Protein AF-A0A2L2Z793-F1 (afdb_monomer_lite)

Secondary structure (DSSP, 8-state):
---TTT--------SS---S---------GGGGGGTSHHHHHHHHHHH-TT--S------------------------

Sequence (78 aa):
ESSAGGSFIVWPDLGVPMGRGTIFVLHLKDDQSEFVEVRRVKDVIKKQSQFIGYPIKLVDEKEREKEVSASSTLGLSS

Organism: Parasteatoda tepidariorum (NCBI:txid114398)

Radius of gyration: 22.86 Å; chains: 1; bounding box: 76×40×38 Å

InterPro domains:
  IPR001404 Heat shock protein Hsp90 family [PF00183] (34-70)
  IPR001404 Heat shock protein Hsp90 family [PTHR11528] (1-70)
  IPR020575 Heat shock protein Hsp90, N-terminal [PR00775] (20-37)
  IPR020575 Heat shock protein Hsp90, N-terminal [PR00775] (38-56)
  IPR036890 Histidine kinase/HSP90-like ATPase superfamily [G3DSA:3.30.565.10] (1-71)
  IPR036890 Histidine kinase/HSP90-like ATPase superfamily [SSF55874] (3-64)

Foldseek 3Di:
DDDPPPDDDDDDDPDDDDDDDDDDDDDDDPVVCVCVDPVSVVVVCCVVCVPPPDDDDDDDDDDDPPPPPPPDDPPDDD

pLDDT: mean 77.47, std 14.39, range [47.25, 92.12]

Structure (mmCIF, N/CA/C/O backbone):
data_AF-A0A2L2Z793-F1
#
_entry.id   AF-A0A2L2Z793-F1
#
loop_
_atom_site.group_PDB
_atom_site.id
_atom_site.type_symbol
_atom_site.label_atom_id
_atom_site.label_alt_id
_atom_site.label_comp_id
_atom_site.label_asym_id
_atom_site.label_entity_id
_atom_site.label_seq_id
_atom_site.pdbx_PDB_ins_code
_atom_site.Cartn_x
_atom_site.Cartn_y
_atom_site.Cartn_z
_atom_site.occupancy
_atom_site.B_iso_or_equiv
_atom_site.auth_seq_id
_atom_site.auth_comp_id
_atom_site.auth_asym_id
_atom_site.auth_atom_id
_atom_site.pdbx_PDB_model_num
ATOM 1 N N . GLU A 1 1 ? 7.119 -11.046 -13.973 1.00 50.38 1 GLU A N 1
ATOM 2 C CA . GLU A 1 1 ? 7.448 -11.299 -12.558 1.00 50.38 1 GLU A CA 1
ATOM 3 C C . GLU A 1 1 ? 8.874 -10.819 -12.313 1.00 50.38 1 GLU A C 1
ATOM 5 O O . GLU A 1 1 ? 9.745 -11.143 -13.110 1.00 50.38 1 GLU A O 1
ATOM 10 N N . SER A 1 2 ? 9.083 -9.941 -11.332 1.00 53.31 2 SER A N 1
ATOM 11 C CA . SER A 1 2 ? 10.376 -9.296 -11.057 1.00 53.31 2 SER A CA 1
ATOM 12 C C . SER A 1 2 ? 10.922 -9.844 -9.743 1.00 53.31 2 SER A C 1
ATOM 14 O O . SER A 1 2 ? 10.501 -9.413 -8.673 1.00 53.31 2 SER A O 1
ATOM 16 N N . SER A 1 3 ? 11.858 -10.787 -9.811 1.00 58.94 3 SER A N 1
ATOM 17 C CA . SER A 1 3 ? 12.606 -11.247 -8.637 1.00 58.94 3 SER A CA 1
ATOM 18 C C . SER A 1 3 ? 13.593 -10.158 -8.214 1.00 58.94 3 SER A C 1
ATOM 20 O O . SER A 1 3 ? 14.177 -9.495 -9.066 1.00 58.94 3 SER A O 1
ATOM 22 N N . ALA A 1 4 ? 13.768 -9.951 -6.907 1.00 58.78 4 ALA A N 1
ATOM 23 C CA . ALA A 1 4 ? 14.448 -8.820 -6.255 1.00 58.78 4 ALA A CA 1
ATOM 24 C C . ALA A 1 4 ? 15.965 -8.626 -6.552 1.00 58.78 4 ALA A C 1
ATOM 26 O O . ALA A 1 4 ? 16.700 -8.120 -5.711 1.00 58.78 4 ALA A O 1
ATOM 27 N N . GLY A 1 5 ? 16.447 -9.012 -7.737 1.00 65.94 5 GLY A N 1
ATOM 28 C CA . GLY A 1 5 ? 17.804 -8.810 -8.256 1.00 65.94 5 GLY A CA 1
ATOM 29 C C . GLY A 1 5 ? 17.968 -7.581 -9.164 1.00 65.94 5 GLY A C 1
ATOM 30 O O . GLY A 1 5 ? 18.947 -7.503 -9.896 1.00 65.94 5 GLY A O 1
ATOM 31 N N . GLY A 1 6 ? 17.020 -6.635 -9.153 1.00 71.31 6 GLY A N 1
ATOM 32 C CA . GLY A 1 6 ? 17.138 -5.358 -9.877 1.00 71.31 6 GLY A CA 1
ATOM 33 C C . GLY A 1 6 ? 16.686 -5.370 -11.343 1.00 71.31 6 GLY A C 1
ATOM 34 O O . GLY A 1 6 ? 16.959 -4.416 -12.064 1.00 71.31 6 GLY A O 1
ATOM 35 N N . SER A 1 7 ? 15.989 -6.416 -11.794 1.00 76.38 7 SER A N 1
ATOM 36 C CA . SER A 1 7 ? 15.436 -6.504 -13.154 1.00 76.38 7 SER A CA 1
ATOM 37 C C . SER A 1 7 ? 13.913 -6.456 -13.121 1.00 76.38 7 SER A C 1
ATOM 39 O O . SER A 1 7 ? 13.288 -7.364 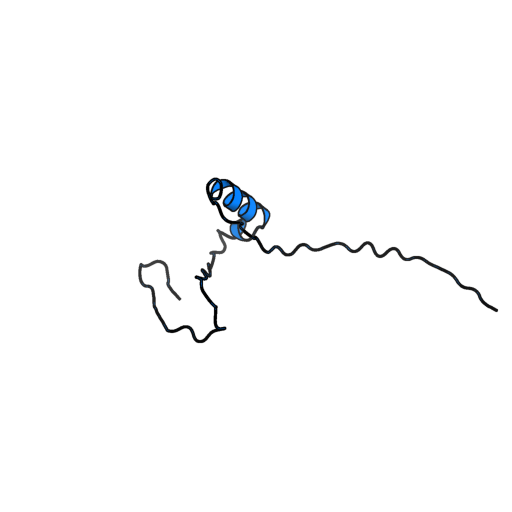-12.585 1.00 76.38 7 SER A O 1
ATOM 41 N N . PHE A 1 8 ? 13.321 -5.425 -13.720 1.00 81.12 8 PHE A N 1
ATOM 42 C CA . PHE A 1 8 ? 11.879 -5.316 -13.931 1.00 81.12 8 PHE A CA 1
ATOM 43 C C . PHE A 1 8 ? 11.566 -5.381 -15.420 1.00 81.12 8 PHE A C 1
ATOM 45 O O . PHE A 1 8 ? 12.445 -5.202 -16.264 1.00 81.12 8 PHE A O 1
ATOM 52 N N . ILE A 1 9 ? 10.301 -5.633 -15.744 1.00 84.50 9 ILE A N 1
ATOM 53 C CA . ILE A 1 9 ? 9.875 -5.728 -17.129 1.00 84.50 9 ILE A CA 1
ATOM 54 C C . ILE A 1 9 ? 8.599 -4.923 -17.339 1.00 84.50 9 ILE A C 1
ATOM 56 O O . ILE A 1 9 ? 7.706 -4.933 -16.492 1.00 84.50 9 ILE A O 1
ATOM 60 N N . VAL A 1 10 ? 8.562 -4.188 -18.448 1.00 87.12 10 VAL A N 1
ATOM 61 C CA . VAL A 1 10 ? 7.494 -3.251 -18.797 1.00 87.12 10 VAL A CA 1
ATOM 62 C C . VAL A 1 10 ? 6.804 -3.754 -20.052 1.00 87.12 10 VAL A C 1
ATOM 64 O O . VAL A 1 10 ? 7.460 -4.065 -21.045 1.00 87.12 10 VAL A O 1
ATOM 67 N N . TRP A 1 11 ? 5.479 -3.800 -20.011 1.00 86.88 11 TRP A N 1
ATOM 68 C CA . TRP A 1 11 ? 4.649 -4.243 -21.124 1.00 86.88 11 TRP A CA 1
ATOM 69 C C . TRP A 1 11 ? 3.354 -3.435 -21.159 1.00 86.88 11 TRP A C 1
ATOM 71 O O . TRP A 1 11 ? 2.901 -2.984 -20.104 1.00 86.88 11 TRP A O 1
ATOM 81 N N . PRO A 1 12 ? 2.741 -3.270 -22.344 1.00 84.94 12 PRO A N 1
ATOM 82 C CA . PRO A 1 12 ? 1.390 -2.742 -22.450 1.00 84.94 12 PRO A CA 1
ATOM 83 C C . PRO A 1 12 ? 0.423 -3.627 -21.662 1.00 84.94 12 PRO A C 1
ATOM 85 O O . PRO A 1 12 ? 0.383 -4.841 -21.866 1.00 84.94 12 PRO A O 1
ATOM 88 N N . ASP A 1 13 ? -0.347 -3.015 -20.768 1.00 80.88 13 ASP A N 1
ATOM 89 C CA . ASP A 1 13 ? -1.411 -3.712 -20.056 1.00 80.88 13 ASP A CA 1
ATOM 90 C C . ASP A 1 13 ? -2.594 -3.954 -21.006 1.00 80.88 13 ASP A C 1
ATOM 92 O O . ASP A 1 13 ? -3.059 -3.036 -21.682 1.00 80.88 13 ASP A O 1
ATOM 96 N N . LEU A 1 14 ? -3.057 -5.204 -21.079 1.00 79.31 14 LEU A N 1
ATOM 97 C CA . LEU A 1 14 ? -4.235 -5.618 -21.857 1.00 79.31 14 LEU A CA 1
ATOM 98 C C . LEU A 1 14 ? -5.471 -5.807 -20.958 1.00 79.31 14 LEU A C 1
ATOM 100 O O . LEU A 1 14 ? -6.453 -6.424 -21.372 1.00 79.31 14 LEU A O 1
ATOM 104 N N . GLY A 1 15 ? -5.389 -5.353 -19.706 1.00 72.81 15 GLY A N 1
ATOM 105 C CA . GLY A 1 15 ? -6.406 -5.538 -18.688 1.00 72.81 15 GLY A CA 1
ATOM 106 C C . GLY A 1 15 ? -7.584 -4.577 -18.820 1.00 72.81 15 GLY A C 1
ATOM 107 O 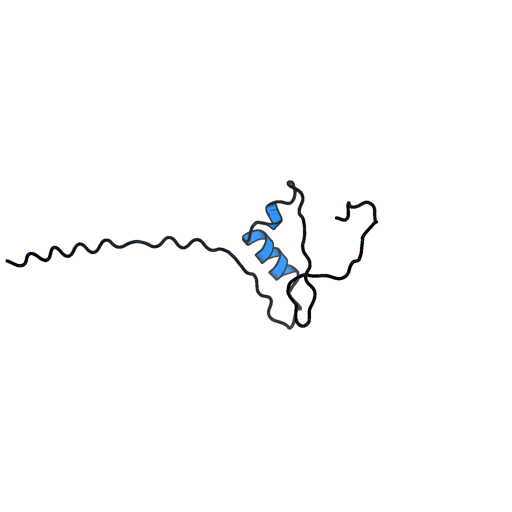O . GLY A 1 15 ? -7.807 -3.919 -19.838 1.00 72.81 15 GLY A O 1
ATOM 108 N N . VAL A 1 16 ? -8.386 -4.518 -17.756 1.00 73.50 16 VAL A N 1
ATOM 109 C CA . VAL A 1 16 ? -9.545 -3.624 -17.678 1.00 73.50 16 VAL A CA 1
ATOM 110 C C . VAL A 1 16 ? -9.063 -2.177 -17.821 1.00 73.50 16 VAL A C 1
ATOM 112 O O . VAL A 1 16 ? -8.153 -1.789 -17.087 1.00 73.50 16 VAL A O 1
ATOM 115 N N . PRO A 1 17 ? -9.674 -1.357 -18.700 1.00 78.06 17 PRO A N 1
ATOM 116 C CA . PRO A 1 17 ? -9.291 0.037 -18.852 1.00 78.06 17 PRO A CA 1
ATOM 117 C C . PRO A 1 17 ? -9.490 0.767 -17.527 1.00 78.06 17 PRO A C 1
ATOM 119 O O . PRO A 1 17 ? -10.597 1.122 -17.117 1.00 78.06 17 PRO A O 1
ATOM 122 N N . MET A 1 18 ? -8.379 0.985 -16.843 1.00 77.88 18 MET A N 1
ATOM 123 C CA . MET A 1 18 ? -8.298 1.907 -15.736 1.00 77.88 18 MET A CA 1
ATOM 124 C C . MET A 1 18 ? -8.404 3.318 -16.297 1.00 77.88 18 MET A C 1
ATOM 126 O O . MET A 1 18 ? -7.725 3.634 -17.265 1.00 77.88 18 MET A O 1
ATOM 130 N N . GLY A 1 19 ? -9.251 4.165 -15.711 1.00 81.31 19 GLY A N 1
ATOM 131 C CA . GLY A 1 19 ? -9.382 5.559 -16.139 1.00 81.31 19 GLY A CA 1
ATOM 132 C C . GLY A 1 19 ? -8.067 6.338 -15.990 1.00 81.31 19 GLY A C 1
ATOM 133 O O . GLY A 1 19 ? -7.197 6.310 -16.849 1.00 81.31 19 GLY A O 1
ATOM 134 N N . ARG A 1 20 ? -7.907 7.084 -14.895 1.00 86.69 20 ARG A N 1
ATOM 135 C CA . ARG A 1 20 ? -6.632 7.736 -14.549 1.00 86.69 20 ARG A CA 1
ATOM 136 C C . ARG A 1 20 ? -6.191 7.266 -13.174 1.00 86.69 20 ARG A C 1
ATOM 138 O O . ARG A 1 20 ? -6.971 7.349 -12.229 1.00 86.69 20 ARG A O 1
ATOM 145 N N . GLY A 1 21 ? -4.952 6.802 -13.068 1.00 85.62 21 GLY A N 1
ATOM 146 C CA . GLY A 1 21 ? -4.361 6.356 -11.812 1.00 85.62 21 GLY A CA 1
ATOM 147 C C . GLY A 1 21 ? -3.243 5.345 -12.029 1.00 85.62 21 GLY A C 1
ATOM 148 O O . GLY A 1 21 ? -2.873 5.046 -13.161 1.00 85.62 21 GLY A O 1
ATOM 149 N N . THR A 1 22 ? -2.743 4.813 -10.921 1.00 87.50 22 THR A N 1
ATOM 150 C CA . THR A 1 22 ? -1.714 3.773 -10.886 1.00 87.50 22 THR A CA 1
ATOM 151 C C . THR A 1 22 ? -2.169 2.699 -9.908 1.00 87.50 22 THR A C 1
ATOM 153 O O . THR A 1 22 ? -2.609 3.030 -8.806 1.00 87.50 22 THR A O 1
ATOM 156 N N . ILE A 1 23 ? -2.056 1.426 -10.288 1.00 86.69 23 ILE A N 1
ATOM 157 C CA . ILE A 1 23 ? -2.218 0.298 -9.365 1.00 86.69 23 ILE A CA 1
ATOM 158 C C . ILE A 1 23 ? -0.848 -0.267 -9.031 1.00 86.69 23 ILE A C 1
ATOM 160 O O . ILE A 1 23 ? -0.024 -0.494 -9.914 1.00 86.69 23 ILE A O 1
ATOM 164 N N . PHE A 1 24 ? -0.650 -0.555 -7.749 1.00 87.12 24 PHE A N 1
ATOM 165 C CA . PHE A 1 24 ? 0.446 -1.380 -7.269 1.00 87.12 24 PHE A CA 1
ATOM 166 C C . PHE A 1 24 ? -0.126 -2.715 -6.796 1.00 87.12 24 PHE A C 1
ATOM 168 O O . PHE A 1 24 ? -0.968 -2.740 -5.900 1.00 87.12 24 PHE A O 1
ATOM 175 N N . VAL A 1 25 ? 0.333 -3.815 -7.392 1.00 87.69 25 VAL A N 1
ATOM 176 C CA . VAL A 1 25 ? 0.045 -5.175 -6.919 1.00 87.69 25 VAL A CA 1
ATOM 177 C C . VAL A 1 25 ? 1.282 -5.672 -6.181 1.00 87.69 25 VAL A C 1
ATOM 179 O O . VAL A 1 25 ? 2.355 -5.795 -6.772 1.00 87.69 25 VAL A O 1
ATOM 182 N N . LEU A 1 26 ? 1.146 -5.902 -4.877 1.00 86.75 26 LEU A N 1
ATOM 183 C CA . LEU A 1 26 ? 2.238 -6.352 -4.017 1.00 86.75 26 LEU A CA 1
ATOM 184 C C . LEU A 1 26 ? 2.109 -7.857 -3.779 1.00 86.75 26 LEU A C 1
ATOM 186 O O . LEU A 1 26 ? 1.145 -8.308 -3.168 1.00 86.75 26 LEU A O 1
ATOM 190 N N . HIS A 1 27 ? 3.098 -8.622 -4.236 1.00 86.88 27 HIS A N 1
ATOM 191 C CA . HIS A 1 27 ? 3.233 -10.037 -3.901 1.00 86.88 27 HIS A CA 1
ATOM 192 C C . HIS A 1 27 ? 4.104 -10.158 -2.651 1.00 86.88 27 HIS A C 1
ATOM 194 O O . HIS A 1 27 ? 5.302 -9.867 -2.687 1.00 86.88 27 HIS A O 1
ATOM 200 N N . LEU A 1 28 ? 3.481 -10.522 -1.533 1.00 87.25 28 LEU A N 1
ATOM 201 C CA . LEU A 1 28 ? 4.154 -10.664 -0.247 1.00 87.25 28 LEU A CA 1
ATOM 202 C C . LEU A 1 28 ? 4.776 -12.057 -0.119 1.00 87.25 28 LEU A C 1
ATOM 204 O O . LEU A 1 28 ? 4.259 -13.031 -0.660 1.00 87.25 28 LEU A O 1
ATOM 208 N N . LYS A 1 29 ? 5.889 -12.136 0.610 1.00 87.31 29 LYS A N 1
ATOM 209 C CA . LYS A 1 29 ? 6.470 -13.410 1.045 1.00 87.31 29 LYS A CA 1
ATOM 210 C C . LYS A 1 29 ? 5.682 -13.967 2.233 1.00 87.31 29 LYS A C 1
ATOM 212 O O . LYS A 1 29 ? 5.048 -13.198 2.955 1.00 87.31 29 LYS A O 1
ATOM 217 N N . ASP A 1 30 ? 5.787 -15.270 2.481 1.00 87.06 30 ASP A N 1
ATOM 218 C CA . ASP A 1 30 ? 5.072 -15.945 3.576 1.00 87.06 30 ASP A CA 1
ATOM 219 C C . ASP A 1 30 ? 5.401 -15.369 4.967 1.00 87.06 30 ASP A C 1
ATOM 221 O O . ASP A 1 30 ? 4.523 -15.236 5.824 1.00 87.06 30 ASP A O 1
ATOM 225 N N . ASP A 1 31 ? 6.651 -14.943 5.178 1.00 89.31 31 ASP A N 1
ATOM 226 C CA . ASP A 1 31 ? 7.110 -14.309 6.420 1.00 89.31 31 ASP A CA 1
ATOM 227 C C . ASP A 1 31 ? 6.564 -12.882 6.622 1.00 89.31 31 ASP A C 1
ATOM 229 O O . ASP A 1 31 ? 6.686 -12.325 7.709 1.00 89.31 31 ASP A O 1
ATOM 233 N N . GLN A 1 32 ? 5.935 -12.296 5.598 1.00 87.31 32 GLN A N 1
ATOM 234 C CA . GLN A 1 32 ? 5.334 -10.956 5.615 1.00 87.31 32 GLN A CA 1
ATOM 235 C C . GLN A 1 32 ? 3.794 -11.002 5.645 1.00 87.31 32 GLN A C 1
ATOM 237 O O . GLN A 1 32 ? 3.126 -10.009 5.348 1.00 87.31 32 GLN A O 1
ATOM 242 N N . SER A 1 33 ? 3.216 -12.145 6.022 1.00 85.00 33 SER A N 1
ATOM 243 C CA . SER A 1 33 ? 1.765 -12.353 6.146 1.00 85.00 33 SER A CA 1
ATOM 244 C C . SER A 1 33 ? 1.078 -11.388 7.122 1.00 85.00 33 SER A C 1
ATOM 246 O O . SER A 1 33 ? -0.104 -11.097 6.952 1.00 85.00 33 SER A O 1
ATOM 248 N N . GLU A 1 34 ? 1.808 -10.787 8.071 1.00 85.00 34 GLU A N 1
ATOM 249 C CA . GLU A 1 34 ? 1.267 -9.751 8.966 1.00 85.00 34 GLU A CA 1
ATOM 250 C C . GLU A 1 34 ? 0.679 -8.544 8.216 1.00 85.00 34 GLU A C 1
ATOM 252 O O . GLU A 1 34 ? -0.183 -7.851 8.748 1.00 85.00 34 GLU A O 1
ATOM 257 N N . PHE A 1 35 ? 1.130 -8.271 6.987 1.00 85.19 35 PHE A N 1
ATOM 258 C CA . PHE A 1 35 ? 0.629 -7.159 6.175 1.00 85.19 35 PHE A CA 1
ATOM 259 C C . PHE A 1 35 ? -0.671 -7.483 5.437 1.00 85.19 35 PHE A C 1
ATOM 261 O O . PHE A 1 35 ? -1.280 -6.577 4.869 1.00 85.19 35 PHE A O 1
ATOM 268 N N . VAL A 1 36 ? -1.113 -8.740 5.466 1.00 86.12 36 VAL A N 1
ATOM 269 C CA . VAL A 1 36 ? -2.453 -9.137 5.016 1.00 86.12 36 VAL A CA 1
ATOM 270 C C . VAL A 1 36 ? -3.486 -8.830 6.106 1.00 86.12 36 VAL A C 1
ATOM 272 O O . VAL A 1 36 ? -4.639 -8.526 5.806 1.00 86.12 36 VAL A O 1
ATOM 275 N N . GLU A 1 37 ? -3.064 -8.805 7.376 1.00 87.75 37 GLU A N 1
ATOM 276 C CA . GLU A 1 37 ? -3.942 -8.499 8.499 1.00 87.75 37 GLU A CA 1
ATOM 277 C C . GLU A 1 37 ? -4.434 -7.050 8.446 1.00 87.75 37 GLU A C 1
ATOM 279 O O . GLU A 1 37 ? -3.699 -6.072 8.619 1.00 87.75 37 GLU A O 1
ATOM 284 N N . VAL A 1 38 ? -5.746 -6.910 8.319 1.00 87.69 38 VAL A N 1
ATOM 285 C CA . VAL A 1 38 ? -6.477 -5.640 8.266 1.00 87.69 38 VAL A CA 1
ATOM 286 C C . VAL A 1 38 ? -6.069 -4.676 9.382 1.00 87.69 38 VAL A C 1
ATOM 288 O O . VAL A 1 38 ? -5.938 -3.466 9.169 1.00 87.69 38 VAL A O 1
ATOM 291 N N . ARG A 1 39 ? 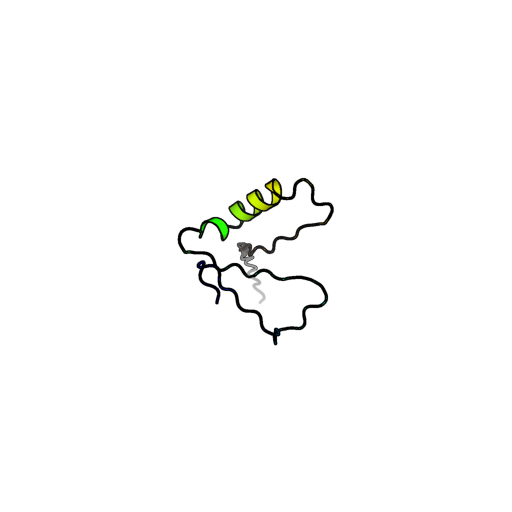-5.880 -5.196 10.599 1.00 89.56 39 ARG A N 1
ATOM 292 C CA . ARG A 1 39 ? -5.483 -4.394 11.761 1.00 89.56 39 ARG A CA 1
ATOM 293 C C . ARG A 1 39 ? -4.114 -3.746 11.539 1.00 89.56 39 ARG A C 1
ATOM 295 O O . ARG A 1 39 ? -3.963 -2.552 11.795 1.00 89.56 39 ARG A O 1
ATOM 302 N N . ARG A 1 40 ? -3.152 -4.506 11.012 1.00 91.06 40 ARG A N 1
ATOM 303 C CA . ARG A 1 40 ? -1.798 -4.030 10.722 1.00 91.06 40 ARG A CA 1
ATOM 304 C C . ARG A 1 40 ? -1.811 -2.969 9.630 1.00 91.06 40 ARG A C 1
ATOM 306 O O . ARG A 1 40 ? -1.208 -1.909 9.806 1.00 91.06 40 ARG A O 1
ATOM 313 N N . VAL A 1 41 ? -2.558 -3.210 8.553 1.00 90.50 41 VAL A N 1
ATOM 314 C CA . VAL A 1 41 ? -2.712 -2.260 7.441 1.00 90.50 41 VAL A CA 1
ATOM 315 C C . VAL A 1 41 ? -3.322 -0.940 7.923 1.00 90.50 41 VAL A C 1
ATOM 317 O O . VAL A 1 41 ? -2.818 0.131 7.583 1.00 90.50 41 VAL A O 1
ATOM 320 N N . LYS A 1 42 ? -4.346 -0.986 8.787 1.00 90.56 42 LYS A N 1
ATOM 321 C CA . LYS A 1 42 ? -4.959 0.219 9.380 1.00 90.56 42 LYS A CA 1
ATOM 322 C C . LYS A 1 42 ? -3.961 1.044 10.194 1.00 90.56 42 LYS A C 1
ATOM 324 O O . LYS A 1 42 ? -3.958 2.270 10.073 1.00 90.56 42 LYS A O 1
ATOM 329 N N . ASP A 1 43 ? -3.116 0.401 10.997 1.00 92.12 43 ASP A N 1
ATOM 330 C CA . ASP A 1 43 ? -2.091 1.099 11.782 1.00 92.12 43 ASP A CA 1
ATOM 331 C C . ASP A 1 43 ? -1.011 1.726 10.891 1.00 92.12 43 ASP A C 1
ATOM 333 O O . ASP A 1 43 ? -0.567 2.846 11.155 1.00 92.12 43 ASP A O 1
ATOM 337 N N . VAL A 1 44 ? -0.609 1.038 9.818 1.00 91.62 44 VAL A N 1
ATOM 338 C CA . VAL A 1 44 ? 0.356 1.564 8.840 1.00 91.62 44 VAL A CA 1
ATOM 339 C C . VAL A 1 44 ? -0.219 2.772 8.105 1.00 91.62 44 VAL A C 1
ATOM 341 O O . VAL A 1 44 ? 0.450 3.806 8.054 1.00 91.62 44 VAL A O 1
ATOM 344 N N . ILE A 1 45 ? -1.458 2.681 7.605 1.00 90.69 45 ILE A N 1
ATOM 345 C CA . ILE A 1 45 ? -2.130 3.797 6.925 1.00 90.69 45 ILE A CA 1
ATOM 346 C C . ILE A 1 45 ? -2.156 5.010 7.848 1.00 90.69 45 ILE A C 1
ATOM 348 O O . ILE A 1 45 ? -1.616 6.042 7.477 1.00 90.69 45 ILE A O 1
ATOM 352 N N . LYS A 1 46 ? -2.664 4.874 9.080 1.00 90.19 46 LYS A N 1
ATOM 353 C CA . LYS A 1 46 ? -2.753 5.994 10.035 1.00 90.19 46 LYS A CA 1
ATOM 354 C C . LYS A 1 46 ? -1.408 6.674 10.299 1.00 90.19 46 LYS A C 1
ATOM 356 O O . LYS A 1 46 ? -1.357 7.897 10.382 1.00 90.19 46 LYS A O 1
ATOM 361 N N . LYS A 1 47 ? -0.330 5.894 10.443 1.00 91.88 47 LYS A N 1
ATOM 362 C CA . LYS A 1 47 ? 1.017 6.427 10.704 1.00 91.88 47 LYS A CA 1
ATOM 363 C C . LYS A 1 47 ? 1.592 7.165 9.496 1.00 91.88 47 LYS A C 1
ATOM 365 O O . LYS A 1 47 ? 2.169 8.233 9.660 1.00 91.88 47 LYS A O 1
ATOM 370 N N . GLN A 1 48 ? 1.440 6.601 8.299 1.00 89.31 48 GLN A N 1
ATOM 371 C CA . GLN A 1 48 ? 2.038 7.150 7.078 1.00 89.31 48 GLN A CA 1
ATOM 372 C C . GLN A 1 48 ? 1.186 8.254 6.443 1.00 89.31 48 GLN A C 1
ATOM 374 O O . GLN A 1 48 ? 1.702 9.097 5.714 1.00 89.31 48 GLN A O 1
ATOM 379 N N . SER A 1 49 ? -0.115 8.285 6.731 1.00 88.81 49 SER A N 1
ATOM 380 C CA . SER A 1 49 ? -1.051 9.202 6.089 1.00 88.81 49 SER A CA 1
ATOM 381 C C . SER A 1 49 ? -1.333 10.490 6.858 1.00 88.81 49 SER A C 1
ATOM 383 O O . SER A 1 49 ? -2.222 11.237 6.457 1.00 88.81 49 SER A O 1
ATOM 385 N N . GLN A 1 50 ? -0.624 10.764 7.956 1.00 85.19 50 GLN A N 1
ATOM 386 C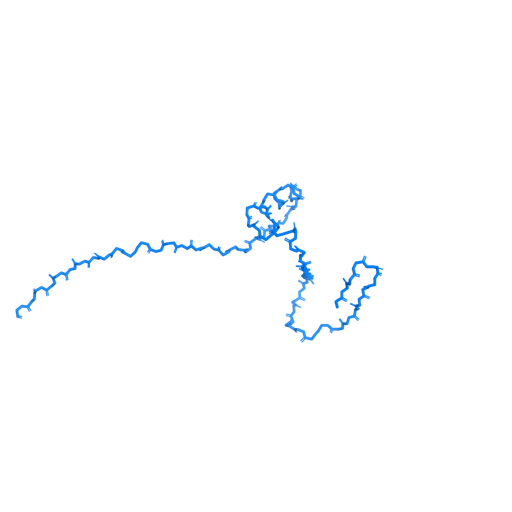 CA . GLN A 1 50 ? -0.897 11.904 8.848 1.00 85.19 50 GLN A CA 1
ATOM 387 C C . GLN A 1 50 ? -0.908 13.283 8.154 1.00 85.19 50 GLN A C 1
ATOM 389 O O . GLN A 1 50 ? -1.521 14.212 8.667 1.00 85.19 50 GLN A O 1
ATOM 394 N N . PHE A 1 51 ? -0.287 13.411 6.976 1.00 87.75 51 PHE A N 1
ATOM 395 C CA . PHE A 1 51 ? -0.228 14.657 6.199 1.00 87.75 51 PHE A CA 1
ATOM 396 C C . PHE A 1 51 ? -0.878 14.553 4.809 1.00 87.75 51 PHE A C 1
ATOM 398 O O . PHE A 1 51 ? -0.621 15.384 3.938 1.00 87.75 51 PHE A O 1
ATOM 405 N N . ILE A 1 52 ? -1.711 13.537 4.566 1.00 89.69 52 ILE A N 1
ATOM 406 C CA . ILE A 1 52 ? -2.360 13.346 3.264 1.00 89.69 52 ILE A CA 1
ATOM 407 C C . ILE A 1 52 ? -3.691 14.106 3.231 1.00 89.69 52 ILE A C 1
ATOM 409 O O . ILE A 1 52 ? -4.624 13.779 3.957 1.00 89.69 52 ILE A O 1
ATOM 413 N N . GLY A 1 53 ? -3.790 15.109 2.353 1.00 90.81 53 GLY A N 1
ATOM 414 C CA . GLY A 1 53 ? -4.978 15.964 2.194 1.00 90.81 53 GLY A CA 1
ATOM 415 C C . GLY A 1 53 ? -6.148 15.342 1.417 1.00 90.81 53 GLY A C 1
ATOM 416 O O . GLY A 1 53 ? -7.118 16.035 1.124 1.00 90.81 53 GLY A O 1
ATOM 417 N N . TYR A 1 54 ? -6.066 14.057 1.065 1.00 90.75 54 TYR A N 1
ATOM 418 C CA . TYR A 1 54 ? -7.086 13.329 0.306 1.00 90.75 54 TYR A CA 1
ATOM 419 C C . TYR A 1 54 ? -7.593 12.113 1.093 1.00 90.75 54 TYR A C 1
ATOM 421 O O . TYR A 1 54 ? -6.828 11.505 1.844 1.00 90.75 54 TYR A O 1
ATOM 429 N N . PRO A 1 55 ? -8.866 11.715 0.920 1.00 89.25 55 PRO A N 1
ATOM 430 C CA . PRO A 1 55 ? -9.428 10.578 1.636 1.00 89.25 55 PRO A CA 1
ATOM 431 C C . PRO A 1 55 ? -8.791 9.259 1.182 1.00 89.25 55 PRO A C 1
ATOM 433 O O . PRO A 1 55 ? -8.810 8.923 -0.002 1.00 89.25 55 PRO A O 1
ATOM 436 N N . ILE A 1 56 ? -8.293 8.478 2.141 1.00 90.31 56 ILE A N 1
ATOM 437 C CA . ILE A 1 56 ? -7.766 7.129 1.905 1.00 90.31 56 ILE A CA 1
ATOM 438 C C . ILE A 1 56 ? -8.852 6.114 2.245 1.00 90.31 56 ILE A C 1
ATOM 440 O O . ILE A 1 56 ? -9.400 6.119 3.348 1.00 90.31 56 ILE A O 1
ATOM 444 N N . LYS A 1 57 ? -9.164 5.235 1.291 1.00 88.81 57 LYS A N 1
ATOM 445 C CA . LYS A 1 57 ? -10.133 4.151 1.468 1.00 88.81 57 LYS A CA 1
ATOM 446 C C . LYS A 1 57 ? -9.388 2.830 1.615 1.00 88.81 57 LYS A C 1
ATOM 448 O O . LYS A 1 57 ? -8.511 2.533 0.813 1.00 88.81 57 LYS A O 1
ATOM 453 N N . LEU A 1 58 ? -9.775 2.044 2.614 1.00 88.94 58 LEU A N 1
ATOM 454 C CA . LEU A 1 58 ? -9.353 0.657 2.776 1.00 88.94 58 LEU A CA 1
ATOM 455 C C . LEU A 1 58 ? -10.581 -0.232 2.576 1.00 88.94 58 LEU A C 1
ATOM 457 O O . LEU A 1 58 ? -11.580 -0.051 3.273 1.00 88.94 58 LEU A O 1
ATOM 461 N N . VAL A 1 59 ? -10.510 -1.149 1.613 1.00 86.19 59 VAL A N 1
ATOM 462 C CA . VAL A 1 59 ? -11.516 -2.203 1.432 1.00 86.19 59 VAL A CA 1
ATOM 463 C C . VAL A 1 59 ? -11.155 -3.347 2.371 1.00 86.19 59 VAL A C 1
ATOM 465 O O . VAL A 1 59 ? -9.987 -3.707 2.478 1.00 86.19 59 VAL A O 1
ATOM 468 N N . ASP A 1 60 ? -12.146 -3.853 3.093 1.00 83.50 60 ASP A N 1
ATOM 469 C CA . ASP A 1 60 ? -11.976 -4.810 4.179 1.00 83.50 60 ASP A CA 1
ATOM 470 C C . ASP A 1 60 ? -13.177 -5.765 4.173 1.00 83.50 60 ASP A C 1
ATOM 472 O O . ASP A 1 60 ? -14.324 -5.310 4.073 1.00 83.50 60 ASP A O 1
ATOM 476 N N . GLU A 1 61 ? -12.926 -7.069 4.242 1.00 74.88 61 GLU A N 1
ATOM 477 C CA . GLU A 1 61 ? -13.968 -8.092 4.311 1.00 74.88 61 GLU A CA 1
ATOM 478 C C . GLU A 1 61 ? -14.331 -8.328 5.774 1.00 74.88 61 GLU A C 1
ATOM 480 O O . GLU A 1 61 ? -13.575 -8.898 6.554 1.00 74.88 61 GLU A O 1
ATOM 485 N N . LYS A 1 62 ? -15.512 -7.847 6.166 1.00 70.19 62 LYS A N 1
ATOM 486 C CA . LYS A 1 62 ? -16.018 -8.001 7.527 1.00 70.19 62 LYS A CA 1
ATOM 487 C C . LYS A 1 62 ? -17.118 -9.053 7.528 1.00 70.19 62 LYS A C 1
ATOM 489 O O . LYS A 1 62 ? -18.238 -8.760 7.103 1.00 70.19 62 LYS A O 1
ATOM 494 N N . GLU A 1 63 ? -16.817 -10.251 8.020 1.00 64.31 63 GLU A N 1
ATOM 495 C CA . GLU A 1 63 ? -17.851 -11.243 8.315 1.00 64.31 63 GLU A CA 1
ATOM 496 C C . GLU A 1 63 ? -18.803 -10.652 9.365 1.00 64.31 63 GLU A C 1
ATOM 498 O O . GLU A 1 63 ? -18.399 -10.240 10.454 1.00 64.31 63 GLU A O 1
ATOM 503 N N . ARG A 1 64 ? -20.079 -10.503 9.000 1.00 61.28 64 ARG A N 1
ATOM 504 C CA . ARG A 1 64 ? -21.140 -10.146 9.943 1.00 61.28 64 ARG A CA 1
ATOM 505 C C . ARG A 1 64 ? -21.844 -11.433 10.337 1.00 61.28 64 ARG A C 1
ATOM 507 O O . ARG A 1 64 ? -22.521 -12.023 9.498 1.00 61.28 64 ARG A O 1
ATOM 514 N N . GLU A 1 65 ? -21.742 -11.822 11.602 1.00 53.12 65 GLU A N 1
ATOM 515 C CA . GLU A 1 65 ? -22.639 -12.820 12.181 1.00 53.12 65 GLU A CA 1
ATOM 516 C C . GLU A 1 65 ? -24.068 -12.262 12.109 1.00 53.12 65 GLU A C 1
ATOM 518 O O . GLU A 1 65 ? -24.423 -11.291 12.779 1.00 53.12 65 GLU A O 1
ATOM 523 N N . LYS A 1 66 ? -24.887 -12.818 11.210 1.00 56.00 66 LYS A N 1
ATOM 524 C CA . LYS A 1 66 ? -26.331 -12.585 11.232 1.00 56.00 66 LYS A CA 1
ATOM 525 C C . LYS A 1 66 ? -26.899 -13.436 12.361 1.00 56.00 66 LYS A C 1
ATOM 527 O O . LYS A 1 66 ? -27.028 -14.646 12.204 1.00 56.00 66 LYS A O 1
ATOM 532 N N . GLU A 1 67 ? -27.273 -12.803 13.467 1.00 49.16 67 GLU A N 1
ATOM 533 C CA . GLU A 1 67 ? -28.185 -13.400 14.441 1.00 49.16 67 GLU A CA 1
ATOM 534 C C . GLU A 1 67 ? -29.519 -13.668 13.722 1.00 49.16 67 GLU A C 1
ATOM 536 O O . GLU A 1 67 ? -30.296 -12.754 13.437 1.00 49.16 67 GLU A O 1
ATOM 541 N N . VAL A 1 68 ? -29.757 -14.921 13.325 1.00 57.62 68 VAL A N 1
ATOM 542 C CA . VAL A 1 68 ? -31.061 -15.347 12.811 1.00 57.62 68 VAL A CA 1
ATOM 543 C C . VAL A 1 68 ? -31.960 -15.526 14.027 1.00 57.62 68 VAL A C 1
ATOM 545 O O . VAL A 1 68 ? -31.962 -16.581 14.658 1.00 57.62 68 VAL A O 1
ATOM 548 N N . SER A 1 69 ? -32.718 -14.487 1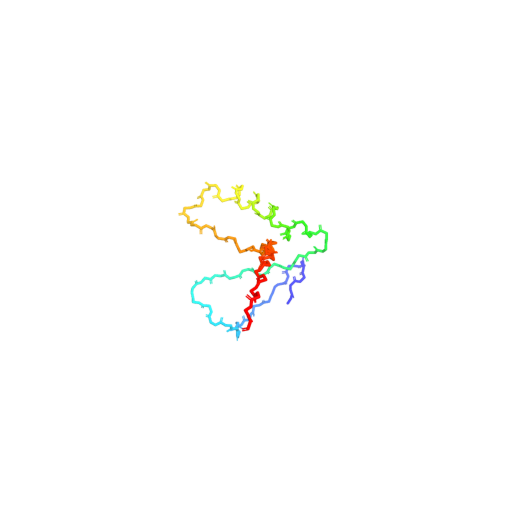4.384 1.00 48.91 69 SER A N 1
ATOM 549 C CA . SER A 1 69 ? -33.803 -14.630 15.348 1.00 48.91 69 SER A CA 1
ATOM 550 C C . SER A 1 69 ? -34.905 -15.482 14.712 1.00 48.91 69 SER A C 1
ATOM 552 O O . SER A 1 69 ? -35.696 -15.030 13.883 1.00 48.91 69 SER A O 1
ATOM 554 N N . ALA A 1 70 ? -34.933 -16.765 15.070 1.00 58.59 70 ALA A N 1
ATOM 555 C CA . ALA A 1 70 ? -36.046 -17.650 14.769 1.00 58.59 70 ALA A CA 1
ATOM 556 C C . ALA A 1 70 ? -37.286 -17.154 15.532 1.00 58.59 70 ALA A C 1
ATOM 558 O O . ALA A 1 70 ? -37.534 -17.555 16.667 1.00 58.59 70 ALA A O 1
ATOM 559 N N . SER A 1 71 ? -38.056 -16.246 14.927 1.00 52.78 71 SER A N 1
ATOM 560 C CA . SER A 1 71 ? -39.388 -15.896 15.415 1.00 52.78 71 SER A CA 1
ATOM 561 C C . SER A 1 71 ? -40.361 -16.987 14.977 1.00 52.78 71 SER 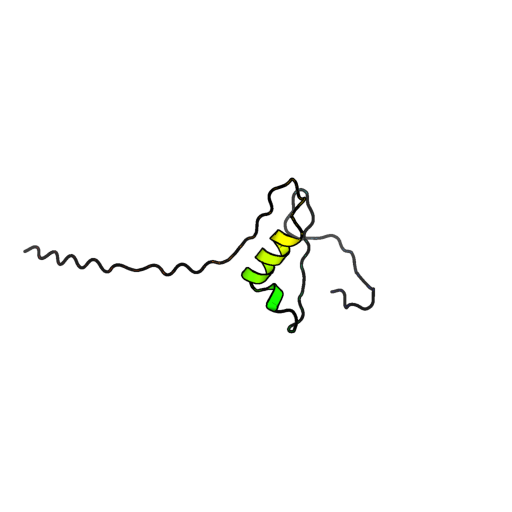A C 1
ATOM 563 O O . SER A 1 71 ? -40.952 -16.965 13.897 1.00 52.78 71 SER A O 1
ATOM 565 N N . SER A 1 72 ? -40.472 -17.992 15.833 1.00 57.72 72 SER A N 1
ATOM 566 C CA . SER A 1 72 ? -41.566 -18.946 15.879 1.00 57.72 72 SER A CA 1
ATOM 567 C C . SER A 1 72 ? -42.893 -18.196 16.029 1.00 57.72 72 SER A C 1
ATOM 569 O O . SER A 1 72 ? -43.277 -17.807 17.126 1.00 57.72 72 SER A O 1
ATOM 571 N N . THR A 1 73 ? -43.628 -18.023 14.929 1.00 54.62 73 THR A N 1
ATOM 572 C CA . THR A 1 73 ? -45.071 -17.762 14.996 1.00 54.62 73 THR A CA 1
ATOM 573 C C . THR A 1 73 ? -45.795 -19.018 14.538 1.00 54.62 73 THR A C 1
ATOM 575 O O . THR A 1 73 ? -46.008 -19.246 13.350 1.00 54.62 73 THR A O 1
ATOM 578 N N . LEU A 1 74 ? -46.130 -19.860 15.517 1.00 56.97 74 LEU A N 1
ATOM 579 C CA . LEU A 1 74 ? -47.135 -20.909 15.392 1.00 56.97 74 LEU A CA 1
ATOM 580 C C . LEU A 1 74 ? -48.477 -20.243 15.061 1.00 56.97 74 LEU A C 1
ATOM 582 O O . LEU A 1 74 ? -49.225 -19.850 15.950 1.00 56.97 74 LEU A O 1
ATOM 586 N N . GLY A 1 75 ? -48.764 -20.085 13.772 1.00 49.22 75 GLY A N 1
ATOM 587 C CA . GLY A 1 75 ? -50.091 -19.748 13.278 1.00 49.22 75 GLY A CA 1
ATOM 588 C C . GLY A 1 75 ? -50.909 -21.021 13.121 1.00 49.22 75 GLY A C 1
ATOM 589 O O . GLY A 1 75 ? -51.032 -21.538 12.016 1.00 49.22 75 GLY A O 1
ATOM 590 N N . LEU A 1 76 ? -51.443 -21.535 14.231 1.00 59.88 76 LEU A N 1
ATOM 591 C CA . LEU A 1 76 ? -52.631 -22.383 14.185 1.00 59.88 76 LEU A CA 1
ATOM 592 C C . LEU A 1 76 ? -53.739 -21.565 13.510 1.00 59.88 76 LEU A C 1
ATOM 594 O O . LEU A 1 76 ? -54.160 -20.540 14.042 1.00 59.88 76 LEU A O 1
ATOM 598 N N . SER A 1 77 ? -54.203 -22.012 12.351 1.00 49.25 77 SER A N 1
ATOM 599 C CA . SER A 1 77 ? -55.501 -21.617 11.818 1.00 49.25 77 SER A CA 1
ATOM 600 C C . SER A 1 77 ? -56.197 -22.876 11.345 1.00 49.25 77 SER A C 1
ATOM 602 O O . SER A 1 77 ? -55.669 -23.603 10.505 1.00 49.25 77 SER A O 1
ATOM 604 N N . SER A 1 78 ? -57.342 -23.096 11.981 1.00 47.25 78 SER A N 1
ATOM 605 C CA . SER A 1 78 ? -58.346 -24.132 11.774 1.00 47.25 78 SER A CA 1
ATOM 606 C C . SER A 1 78 ? -58.819 -24.288 10.335 1.00 47.25 78 SER A C 1
ATOM 608 O O . SER A 1 78 ? -58.707 -23.306 9.564 1.00 47.25 78 SER A O 1
#